Protein AF-A0A972CTL8-F1 (afdb_monomer_lite)

Foldseek 3Di:
DPDLVPADLVRLLVVLVVLLVVLVVCVVVVVVVVNVVSVVVSVVSVVSCVVVVNPPVCVPSVVSNPPPD

Structure (mmCIF, N/CA/C/O backbone):
data_AF-A0A972CTL8-F1
#
_entry.id   AF-A0A972CTL8-F1
#
loop_
_atom_site.group_PDB
_atom_site.id
_atom_site.type_symbol
_atom_site.label_atom_id
_atom_site.label_alt_id
_atom_site.label_comp_id
_atom_site.label_asym_id
_atom_site.label_entity_id
_atom_site.label_seq_id
_atom_site.pdbx_PDB_ins_code
_atom_site.Cartn_x
_atom_site.Cartn_y
_atom_site.Cartn_z
_atom_site.occupancy
_atom_site.B_iso_or_equiv
_atom_site.auth_seq_id
_atom_site.auth_comp_id
_atom_site.auth_asym_id
_atom_site.auth_atom_id
_atom_site.pdbx_PDB_model_num
ATOM 1 N N . MET A 1 1 ? -2.671 17.436 3.403 1.00 45.78 1 MET A N 1
ATOM 2 C CA . MET A 1 1 ? -2.510 16.031 3.825 1.00 45.78 1 MET A CA 1
ATOM 3 C C . MET A 1 1 ? -3.693 15.634 4.705 1.00 45.78 1 MET A C 1
ATOM 5 O O . MET A 1 1 ? -3.538 15.591 5.910 1.00 45.78 1 MET A O 1
ATOM 9 N N . ASP A 1 2 ? -4.884 15.416 4.132 1.00 50.12 2 ASP A N 1
ATOM 10 C CA . ASP A 1 2 ? -6.104 15.278 4.957 1.00 50.12 2 ASP A CA 1
ATOM 11 C C . ASP A 1 2 ? -7.190 14.400 4.301 1.00 50.12 2 ASP A C 1
ATOM 13 O O . ASP A 1 2 ? -8.357 14.768 4.169 1.00 50.12 2 ASP A O 1
ATOM 17 N N . ARG A 1 3 ? -6.781 13.243 3.762 1.00 60.91 3 ARG A N 1
ATOM 18 C CA . ARG A 1 3 ? -7.704 12.308 3.083 1.00 60.91 3 ARG A CA 1
ATOM 19 C C . ARG A 1 3 ? -7.768 10.914 3.702 1.00 60.91 3 ARG A C 1
ATOM 21 O O . ARG A 1 3 ? -8.734 10.211 3.438 1.00 60.91 3 ARG A O 1
ATOM 28 N N . LEU A 1 4 ? -6.810 10.535 4.550 1.00 63.53 4 LEU A N 1
ATOM 29 C CA . LEU A 1 4 ? -6.797 9.209 5.177 1.00 63.53 4 LEU A CA 1
ATOM 30 C C . LEU A 1 4 ? -7.896 9.071 6.239 1.00 63.53 4 LEU A C 1
ATOM 32 O O . LEU A 1 4 ? -8.589 8.060 6.269 1.00 63.53 4 LEU A O 1
ATOM 36 N N . GLY A 1 5 ? -8.149 10.133 7.015 1.00 64.44 5 GLY A N 1
ATOM 37 C CA . GLY A 1 5 ? -9.205 10.199 8.037 1.00 64.44 5 GLY A CA 1
ATOM 38 C C . GLY A 1 5 ? -10.640 9.995 7.525 1.00 64.44 5 GLY A C 1
ATOM 39 O O . GLY A 1 5 ? -11.542 9.800 8.327 1.00 64.44 5 GLY A O 1
ATOM 40 N N . LYS A 1 6 ? -10.862 10.048 6.203 1.00 80.44 6 LYS A N 1
ATOM 41 C CA . LYS A 1 6 ? -12.189 9.904 5.577 1.00 80.44 6 LYS A CA 1
ATOM 42 C C . LYS A 1 6 ? -12.462 8.516 4.998 1.00 80.44 6 LYS A C 1
ATOM 44 O O . LYS A 1 6 ? -13.584 8.271 4.570 1.00 80.44 6 LYS A O 1
ATOM 49 N N . LEU A 1 7 ? -11.452 7.651 4.924 1.00 83.81 7 LEU A N 1
ATOM 50 C CA . LEU A 1 7 ? -11.632 6.281 4.445 1.00 83.81 7 LEU A CA 1
ATOM 51 C C . LEU A 1 7 ? -12.359 5.467 5.515 1.00 83.81 7 LEU A C 1
ATOM 53 O O . LEU A 1 7 ? -12.063 5.637 6.697 1.00 83.81 7 LEU A O 1
ATOM 57 N N . THR A 1 8 ? -13.271 4.582 5.121 1.00 88.56 8 THR A N 1
ATOM 58 C CA . THR A 1 8 ? -13.724 3.503 6.012 1.00 88.56 8 THR A CA 1
ATOM 59 C C . THR A 1 8 ? -12.593 2.500 6.235 1.00 88.56 8 THR A C 1
ATOM 61 O O . THR A 1 8 ? -11.593 2.519 5.516 1.00 88.56 8 THR A O 1
ATOM 64 N N . ASP A 1 9 ? -12.736 1.622 7.222 1.00 88.00 9 ASP A N 1
ATOM 65 C CA . ASP A 1 9 ? -11.715 0.611 7.512 1.00 88.00 9 ASP A CA 1
ATOM 66 C C . ASP A 1 9 ? -11.495 -0.329 6.318 1.00 88.00 9 ASP A C 1
ATOM 68 O O . ASP A 1 9 ? -10.352 -0.545 5.919 1.00 88.00 9 ASP A O 1
ATOM 72 N N . ASP A 1 10 ? -12.570 -0.760 5.652 1.00 85.69 10 ASP A N 1
ATOM 73 C CA . ASP A 1 10 ? -12.480 -1.558 4.422 1.00 85.69 10 ASP A CA 1
ATOM 74 C C . ASP A 1 10 ? -11.764 -0.796 3.302 1.00 85.69 10 ASP A C 1
ATOM 76 O O . ASP A 1 10 ? -10.867 -1.329 2.662 1.00 85.69 10 ASP A O 1
ATOM 80 N N . GLN A 1 11 ? -12.098 0.483 3.091 1.00 88.56 11 GLN A N 1
ATOM 81 C CA . GLN A 1 11 ? -11.434 1.309 2.077 1.00 88.56 11 GLN A CA 1
ATOM 82 C C . GLN A 1 11 ? -9.955 1.544 2.389 1.00 88.56 11 GLN A C 1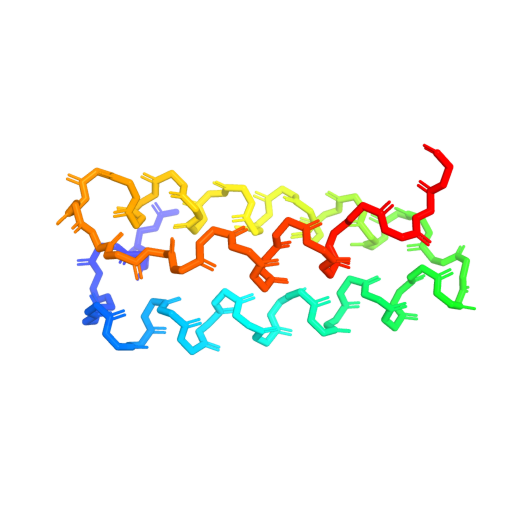
ATOM 84 O O . GLN A 1 11 ? -9.150 1.719 1.473 1.00 88.56 11 GLN A O 1
ATOM 89 N N . LEU A 1 12 ? -9.600 1.597 3.672 1.00 88.25 12 LEU A N 1
ATOM 90 C CA . LEU A 1 12 ? -8.226 1.730 4.124 1.00 88.25 12 LEU A CA 1
ATOM 91 C C . LEU A 1 12 ? -7.435 0.453 3.823 1.00 88.25 12 LEU A C 1
ATOM 93 O O . LEU A 1 12 ? -6.340 0.560 3.276 1.00 88.25 12 LEU A O 1
ATOM 97 N N . LEU A 1 13 ? -8.003 -0.722 4.103 1.00 87.25 13 LEU A N 1
ATOM 98 C CA . LEU A 1 13 ? -7.417 -2.023 3.759 1.00 87.25 13 LEU A CA 1
ATOM 99 C C . LEU A 1 13 ? -7.235 -2.175 2.245 1.00 87.25 13 LEU A C 1
ATOM 101 O O . LEU A 1 13 ? -6.115 -2.371 1.780 1.00 87.25 13 LEU A O 1
ATOM 105 N N . ASP A 1 14 ? -8.293 -1.922 1.475 1.00 88.38 14 ASP A N 1
ATOM 106 C CA . ASP A 1 14 ? -8.278 -1.951 0.008 1.00 88.38 14 ASP A CA 1
ATOM 107 C C . ASP A 1 14 ? -7.184 -1.050 -0.582 1.00 88.38 14 ASP A C 1
ATOM 109 O O . ASP A 1 14 ? -6.575 -1.336 -1.618 1.00 88.38 14 ASP A O 1
ATOM 113 N N . ARG A 1 15 ? -6.963 0.108 0.054 1.00 88.62 15 ARG A N 1
ATOM 114 C CA . ARG A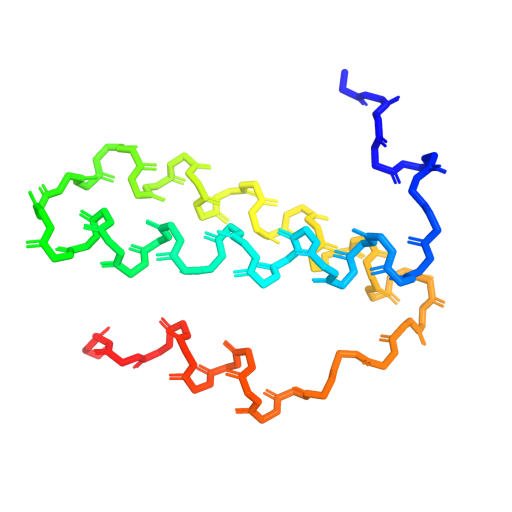 1 15 ? -5.951 1.070 -0.378 1.00 88.62 15 ARG A CA 1
ATOM 115 C C . ARG A 1 15 ? -4.543 0.606 -0.026 1.00 88.62 15 ARG A C 1
ATOM 117 O O . ARG A 1 15 ? -3.643 0.836 -0.831 1.00 88.62 15 ARG A O 1
ATOM 124 N N . ILE A 1 16 ? -4.362 -0.011 1.142 1.00 88.62 16 ILE A N 1
ATOM 125 C CA . ILE A 1 16 ? -3.090 -0.605 1.564 1.00 88.62 16 ILE A CA 1
ATOM 126 C C . ILE A 1 16 ? -2.676 -1.692 0.571 1.00 88.62 16 ILE A C 1
ATOM 128 O O . ILE A 1 16 ? -1.552 -1.638 0.076 1.00 88.62 16 ILE A O 1
ATOM 132 N N . ASP A 1 17 ? -3.585 -2.601 0.212 1.00 87.19 17 ASP A N 1
ATOM 133 C CA . ASP A 1 17 ? -3.289 -3.684 -0.731 1.00 87.19 17 ASP A CA 1
ATOM 134 C C . ASP A 1 17 ? -2.869 -3.152 -2.105 1.00 87.19 17 ASP A C 1
ATOM 136 O O . ASP A 1 17 ? -1.812 -3.517 -2.619 1.00 87.19 17 ASP A O 1
ATOM 140 N N . LYS A 1 18 ? -3.624 -2.195 -2.661 1.00 89.38 18 LYS A N 1
ATOM 141 C CA . LYS A 1 18 ? -3.306 -1.580 -3.964 1.00 89.38 18 LYS A CA 1
ATOM 142 C C . LYS A 1 18 ? -1.941 -0.893 -3.987 1.00 89.38 18 LYS A C 1
ATOM 144 O O . LYS A 1 18 ? -1.244 -0.943 -4.999 1.00 89.38 18 LYS A O 1
ATOM 149 N N . GLU A 1 19 ? -1.568 -0.201 -2.911 1.00 89.12 19 GLU A N 1
ATOM 150 C CA . GLU A 1 19 ? -0.264 0.467 -2.859 1.00 89.12 19 GLU A CA 1
ATOM 151 C C . GLU A 1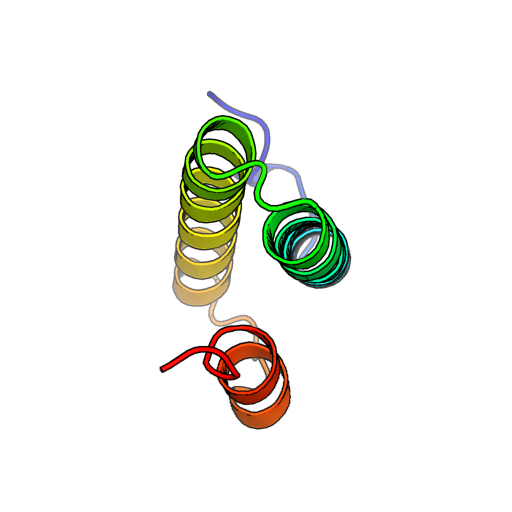 19 ? 0.889 -0.521 -2.625 1.00 89.12 19 GLU A C 1
ATOM 153 O O . GLU A 1 19 ? 1.996 -0.264 -3.093 1.00 89.12 19 GLU A O 1
ATOM 158 N N . ILE A 1 20 ? 0.647 -1.673 -1.993 1.00 88.12 20 ILE A N 1
ATOM 159 C CA . ILE A 1 20 ? 1.640 -2.754 -1.897 1.00 88.12 20 ILE A CA 1
ATOM 160 C C . ILE A 1 20 ? 1.842 -3.449 -3.242 1.00 88.12 20 ILE A C 1
ATOM 162 O O . ILE A 1 20 ? 2.984 -3.650 -3.647 1.00 88.12 20 ILE A O 1
ATOM 166 N N . ASP A 1 21 ? 0.772 -3.746 -3.979 1.00 88.44 21 ASP A N 1
ATOM 167 C CA . ASP A 1 21 ? 0.901 -4.313 -5.327 1.00 88.44 21 ASP A CA 1
ATOM 168 C C . ASP A 1 21 ? 1.707 -3.374 -6.239 1.00 88.44 21 ASP A C 1
ATOM 170 O O . ASP A 1 21 ? 2.584 -3.797 -6.992 1.00 88.44 21 ASP A O 1
ATOM 174 N N . LYS A 1 22 ? 1.484 -2.063 -6.106 1.00 89.75 22 LYS A N 1
ATOM 175 C CA . LYS A 1 22 ? 2.270 -1.041 -6.799 1.00 89.75 22 LYS A CA 1
ATOM 176 C C . LYS A 1 22 ? 3.733 -1.014 -6.351 1.00 89.75 22 LYS A C 1
ATOM 178 O O . LYS A 1 22 ? 4.597 -0.801 -7.197 1.00 89.75 22 LYS A O 1
ATOM 183 N N . LEU A 1 23 ? 4.034 -1.219 -5.066 1.00 89.75 23 LEU A N 1
ATOM 184 C CA . LEU A 1 23 ? 5.420 -1.339 -4.599 1.00 89.75 23 LEU A CA 1
ATOM 185 C C . LEU A 1 23 ? 6.142 -2.494 -5.287 1.00 89.75 23 LEU A C 1
ATOM 187 O O . LEU A 1 23 ? 7.262 -2.296 -5.749 1.00 89.75 23 LEU A O 1
ATOM 191 N N . ASN A 1 24 ? 5.489 -3.649 -5.407 1.00 86.81 24 ASN A N 1
ATOM 192 C CA . ASN A 1 24 ? 6.067 -4.814 -6.074 1.00 86.81 24 ASN A CA 1
ATOM 193 C C . ASN A 1 24 ? 6.357 -4.524 -7.552 1.00 86.81 24 ASN A C 1
ATOM 195 O O . ASN A 1 24 ? 7.468 -4.760 -8.011 1.00 86.81 24 ASN A O 1
ATOM 199 N N . ILE A 1 25 ? 5.417 -3.895 -8.266 1.00 91.56 25 ILE A N 1
ATOM 200 C CA . ILE A 1 25 ? 5.624 -3.486 -9.666 1.00 91.56 25 ILE A CA 1
ATOM 201 C C . ILE A 1 25 ? 6.795 -2.499 -9.796 1.00 91.56 25 ILE A C 1
ATOM 203 O O . ILE A 1 25 ? 7.611 -2.613 -10.706 1.00 91.56 25 ILE A O 1
ATOM 207 N N . LEU A 1 26 ? 6.888 -1.508 -8.904 1.00 89.75 26 LEU A N 1
ATOM 208 C CA . LEU A 1 26 ? 7.952 -0.499 -8.950 1.00 89.75 26 LEU A CA 1
ATOM 209 C C . LEU A 1 26 ? 9.329 -1.092 -8.647 1.00 89.75 26 LEU A C 1
ATOM 211 O O . LEU A 1 26 ? 10.319 -0.654 -9.230 1.00 89.75 26 LEU A O 1
ATOM 215 N N . LEU A 1 27 ? 9.377 -2.076 -7.754 1.00 87.00 27 LEU A N 1
ATOM 216 C CA . LEU A 1 27 ? 10.577 -2.832 -7.431 1.00 87.00 27 LEU A CA 1
ATOM 217 C C . LEU A 1 27 ? 11.026 -3.699 -8.616 1.00 87.00 27 LEU A C 1
ATOM 219 O O . LEU A 1 27 ? 12.193 -3.651 -8.986 1.00 87.00 27 LEU A O 1
ATOM 223 N N . GLU A 1 28 ? 10.102 -4.417 -9.263 1.00 92.06 28 GLU A N 1
ATOM 224 C CA . GLU A 1 28 ? 10.378 -5.192 -10.486 1.00 92.06 28 GLU A CA 1
ATOM 225 C C . GLU A 1 28 ? 10.895 -4.315 -11.637 1.00 92.06 28 GLU A C 1
ATOM 227 O O . GLU A 1 28 ? 11.682 -4.763 -12.469 1.00 92.06 28 GLU A O 1
ATOM 232 N N . GLN A 1 29 ? 10.464 -3.054 -11.685 1.00 93.56 29 GLN A N 1
ATOM 233 C CA . GLN A 1 29 ? 10.895 -2.067 -12.678 1.00 93.56 29 GLN A CA 1
ATOM 234 C C . GLN A 1 29 ? 12.201 -1.344 -12.308 1.00 93.56 29 GLN A C 1
ATOM 236 O O . GLN A 1 29 ? 12.605 -0.443 -13.044 1.00 93.56 29 GLN A O 1
ATOM 241 N N . ASP A 1 30 ? 12.823 -1.682 -11.173 1.00 91.88 30 ASP A N 1
ATOM 242 C CA . ASP A 1 30 ? 13.987 -0.990 -10.594 1.00 91.88 30 ASP A CA 1
ATOM 243 C C . ASP A 1 30 ? 13.773 0.536 -10.456 1.00 91.88 30 ASP A C 1
ATOM 245 O O . ASP A 1 30 ? 14.687 1.362 -10.506 1.00 91.88 30 ASP A O 1
ATOM 249 N N . ASN A 1 31 ? 12.511 0.948 -10.289 1.00 92.69 31 ASN A N 1
ATOM 250 C CA . ASN A 1 31 ? 12.106 2.345 -10.181 1.00 92.69 31 ASN A CA 1
ATOM 251 C C . ASN A 1 31 ? 12.144 2.791 -8.714 1.00 92.69 31 ASN A C 1
ATOM 253 O O . ASN A 1 31 ? 11.121 3.095 -8.088 1.00 92.69 31 ASN A O 1
ATOM 257 N N . ILE A 1 32 ? 13.357 2.810 -8.162 1.00 90.94 32 ILE A N 1
ATOM 258 C CA . ILE A 1 32 ? 13.625 3.009 -6.731 1.00 90.94 32 ILE A CA 1
ATOM 259 C C . ILE A 1 32 ? 13.082 4.347 -6.207 1.00 90.94 32 ILE A C 1
ATOM 261 O O . ILE A 1 32 ? 12.571 4.425 -5.085 1.00 90.94 32 ILE A O 1
ATOM 265 N N . ASP A 1 33 ? 13.117 5.404 -7.018 1.00 91.81 33 ASP A N 1
ATOM 266 C CA . ASP A 1 33 ? 12.601 6.718 -6.624 1.00 91.81 33 ASP A CA 1
ATOM 267 C C . ASP A 1 33 ? 11.090 6.696 -6.376 1.00 91.81 33 ASP A C 1
ATOM 269 O O . ASP A 1 33 ? 10.604 7.217 -5.365 1.00 91.81 33 ASP A O 1
ATOM 273 N N . GLN A 1 34 ? 10.325 6.082 -7.283 1.00 91.44 34 GLN A N 1
ATOM 274 C CA . GLN A 1 34 ? 8.882 5.948 -7.102 1.00 91.44 34 GLN A CA 1
ATOM 275 C C . GLN A 1 34 ? 8.544 4.920 -6.026 1.00 91.44 34 GLN A C 1
ATOM 277 O O . GLN A 1 34 ? 7.605 5.149 -5.260 1.00 91.44 34 GLN A O 1
ATOM 282 N N . TYR A 1 35 ? 9.326 3.842 -5.922 1.00 89.94 35 TYR A N 1
ATOM 283 C CA . TYR A 1 35 ? 9.195 2.848 -4.860 1.00 89.94 35 TYR A CA 1
ATOM 284 C C . TYR A 1 35 ? 9.282 3.514 -3.482 1.00 89.94 35 TYR A C 1
ATOM 286 O O . TYR A 1 35 ? 8.388 3.360 -2.653 1.00 89.94 35 TYR A O 1
ATOM 294 N N . ASN A 1 36 ? 10.298 4.349 -3.253 1.00 87.69 36 ASN A N 1
ATOM 295 C CA . ASN A 1 36 ? 10.484 5.039 -1.976 1.00 87.69 36 ASN A CA 1
ATOM 296 C C . ASN A 1 36 ? 9.323 5.988 -1.637 1.00 87.69 36 ASN A C 1
ATOM 298 O O . ASN A 1 36 ? 8.912 6.074 -0.476 1.00 87.69 36 ASN A O 1
ATOM 302 N N . ARG A 1 37 ? 8.749 6.667 -2.639 1.00 90.19 37 ARG A N 1
ATOM 303 C CA . ARG A 1 37 ? 7.554 7.509 -2.448 1.00 90.19 37 ARG A CA 1
ATOM 304 C C . ARG A 1 37 ? 6.323 6.676 -2.095 1.00 90.19 37 ARG A C 1
ATOM 306 O O . ARG A 1 37 ? 5.652 6.984 -1.113 1.00 90.19 37 ARG A O 1
ATOM 313 N N . ALA A 1 38 ? 6.060 5.605 -2.840 1.00 87.88 38 ALA A N 1
ATOM 314 C CA . ALA A 1 38 ? 4.948 4.699 -2.562 1.00 87.88 38 ALA A CA 1
ATOM 315 C C . ALA A 1 38 ? 5.099 4.028 -1.183 1.00 87.88 38 ALA A C 1
ATOM 317 O O . ALA A 1 38 ? 4.129 3.892 -0.442 1.00 87.88 38 ALA A O 1
ATOM 318 N N . LYS A 1 39 ? 6.330 3.710 -0.766 1.00 87.62 39 LYS A N 1
ATOM 319 C CA . LYS A 1 39 ? 6.627 3.096 0.537 1.00 87.62 39 LYS A CA 1
ATOM 320 C C . LYS A 1 39 ? 6.278 4.038 1.681 1.00 87.62 39 LYS A C 1
ATOM 322 O O . LYS A 1 39 ? 5.743 3.610 2.704 1.00 87.62 39 LYS A O 1
ATOM 327 N N . PHE A 1 40 ? 6.547 5.332 1.507 1.00 88.50 40 PHE A N 1
ATOM 328 C CA . PHE A 1 40 ? 6.118 6.348 2.461 1.00 88.50 40 PHE A CA 1
ATOM 329 C C . PHE A 1 40 ? 4.586 6.414 2.571 1.00 88.50 40 PHE A C 1
ATOM 331 O O . PHE A 1 40 ? 4.064 6.477 3.685 1.00 88.50 40 PHE A O 1
ATOM 338 N N . GLU A 1 41 ? 3.862 6.340 1.451 1.00 88.50 41 GLU A N 1
ATOM 339 C CA . GLU A 1 41 ? 2.392 6.330 1.442 1.00 88.50 41 GLU A CA 1
ATOM 340 C C . GLU A 1 41 ? 1.813 5.092 2.144 1.00 88.50 41 GLU A C 1
ATOM 342 O O . GLU A 1 41 ? 0.952 5.236 3.017 1.00 88.50 41 GLU A O 1
ATOM 347 N N . VAL A 1 42 ? 2.336 3.897 1.851 1.00 88.06 42 VAL A N 1
ATOM 348 C CA . VAL A 1 42 ? 1.954 2.645 2.531 1.00 88.06 42 VAL A CA 1
ATOM 349 C C . VAL A 1 42 ? 2.182 2.746 4.038 1.00 88.06 42 VAL A C 1
ATOM 351 O O . VAL A 1 42 ? 1.299 2.402 4.823 1.00 88.06 42 VAL A O 1
ATOM 354 N N . ASN A 1 43 ? 3.321 3.294 4.469 1.00 87.44 43 ASN A N 1
ATOM 355 C CA . ASN A 1 43 ? 3.598 3.491 5.891 1.00 87.44 43 ASN A CA 1
ATOM 356 C C . ASN A 1 43 ? 2.564 4.399 6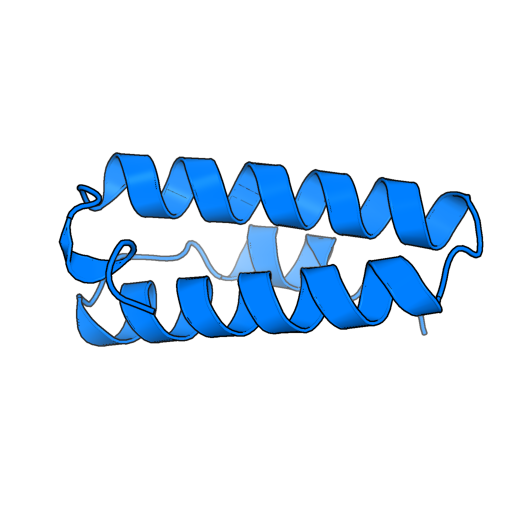.573 1.00 87.44 43 ASN A C 1
ATOM 358 O O . ASN A 1 43 ? 2.138 4.100 7.689 1.00 87.44 43 ASN A O 1
ATOM 362 N N . GLN A 1 44 ? 2.129 5.481 5.920 1.00 89.12 44 GLN A N 1
ATOM 363 C CA . GLN A 1 44 ? 1.083 6.351 6.469 1.00 89.12 44 GLN A CA 1
ATOM 364 C C . GLN A 1 44 ? -0.260 5.619 6.598 1.00 89.12 44 GLN A C 1
ATOM 366 O O . GLN A 1 44 ? -0.934 5.757 7.62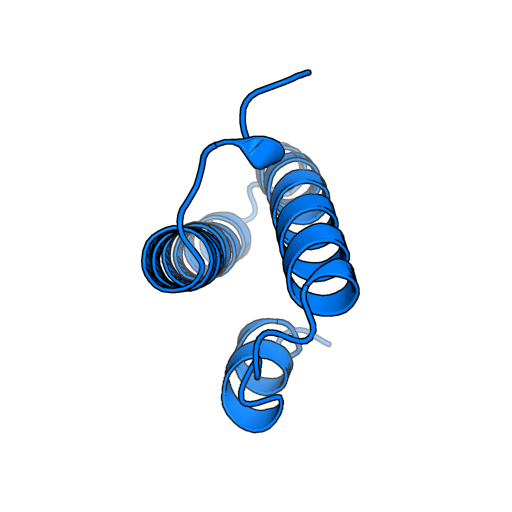0 1.00 89.12 44 GLN A O 1
ATOM 371 N N . LEU A 1 45 ? -0.625 4.803 5.605 1.00 88.38 45 LEU A N 1
ATOM 372 C CA . LEU A 1 45 ? -1.848 3.997 5.637 1.00 88.38 45 LEU A CA 1
ATOM 373 C C . LEU A 1 45 ? -1.816 2.952 6.765 1.00 88.38 45 LEU A C 1
ATOM 375 O O . LEU A 1 45 ? -2.780 2.828 7.516 1.00 88.38 45 LEU A O 1
ATOM 379 N N . ILE A 1 46 ? -0.686 2.262 6.946 1.00 86.31 46 ILE A N 1
ATOM 380 C CA . ILE A 1 46 ? -0.494 1.285 8.029 1.00 86.31 46 ILE A CA 1
ATOM 381 C C . ILE A 1 46 ? -0.587 1.958 9.403 1.00 86.31 46 ILE A C 1
ATOM 383 O O . ILE A 1 46 ? -1.182 1.401 10.326 1.00 86.31 46 ILE A O 1
ATOM 387 N N . VAL A 1 47 ? 0.003 3.146 9.568 1.00 88.62 47 VAL A N 1
ATOM 388 C CA . VAL A 1 47 ? -0.096 3.909 10.823 1.00 88.62 47 VAL A CA 1
ATOM 389 C C . VAL A 1 47 ? -1.549 4.263 11.124 1.00 88.62 47 VAL A C 1
ATOM 391 O O . VAL A 1 47 ? -1.985 4.107 12.263 1.00 88.62 47 VAL A O 1
ATOM 394 N N . GLU A 1 48 ? -2.307 4.700 10.122 1.00 86.75 48 GLU A N 1
ATOM 395 C CA . GLU A 1 48 ? -3.724 5.018 10.283 1.00 86.75 48 GLU A CA 1
ATOM 396 C C . GLU A 1 48 ? -4.558 3.775 10.633 1.00 86.75 48 GLU A C 1
ATOM 398 O O . GLU A 1 48 ? -5.365 3.819 11.560 1.00 86.75 48 GLU A O 1
ATOM 403 N N . ALA A 1 49 ? -4.301 2.638 9.984 1.00 86.19 49 ALA A N 1
ATOM 404 C CA . ALA A 1 49 ? -4.983 1.379 10.284 1.00 86.19 49 ALA A CA 1
ATOM 405 C C . ALA A 1 49 ? -4.693 0.902 11.716 1.00 86.19 49 ALA A C 1
ATOM 407 O O . ALA A 1 49 ? -5.608 0.523 12.448 1.00 86.19 49 ALA A O 1
ATOM 408 N N . LYS A 1 50 ? -3.435 1.020 12.166 1.00 84.88 50 LYS A N 1
ATOM 409 C CA . LYS A 1 50 ? -3.046 0.736 13.556 1.00 84.88 50 LYS A CA 1
ATOM 410 C C . LYS A 1 50 ? -3.756 1.650 14.553 1.00 84.88 50 LYS A C 1
ATOM 412 O O . LYS A 1 50 ? -4.223 1.163 15.576 1.00 84.88 50 LYS A O 1
ATOM 417 N N . LYS A 1 51 ? -3.865 2.955 14.269 1.00 87.81 51 LYS A N 1
ATOM 418 C CA . LYS A 1 51 ? -4.582 3.909 15.139 1.00 87.81 51 LYS A CA 1
ATOM 419 C C . LYS A 1 51 ? -6.053 3.541 15.325 1.00 87.81 51 LYS A C 1
ATOM 421 O O . LYS A 1 51 ? -6.608 3.789 16.389 1.00 87.81 51 LYS A O 1
ATOM 426 N N . ARG A 1 52 ? -6.666 2.954 14.299 1.00 85.19 52 ARG A N 1
ATOM 427 C CA . ARG A 1 52 ? -8.073 2.537 14.295 1.00 85.19 52 ARG A CA 1
ATOM 428 C C . ARG A 1 52 ? -8.304 1.129 14.838 1.00 85.19 52 ARG A C 1
ATOM 430 O O . ARG A 1 52 ? -9.447 0.702 14.916 1.00 85.19 52 ARG A O 1
ATOM 437 N N . ASN A 1 53 ? -7.243 0.416 15.228 1.00 84.62 53 ASN A N 1
ATOM 438 C CA . ASN A 1 53 ? -7.288 -1.008 15.573 1.00 84.62 53 ASN A CA 1
ATOM 439 C C . ASN A 1 53 ? -7.878 -1.885 14.455 1.00 84.62 53 ASN A C 1
ATOM 441 O O . ASN A 1 53 ? -8.467 -2.929 14.731 1.00 84.62 53 ASN A O 1
ATOM 445 N N . VAL A 1 54 ? -7.701 -1.481 13.193 1.00 83.44 54 VAL A N 1
ATOM 446 C CA . VAL A 1 54 ? -8.073 -2.319 12.053 1.00 83.44 54 VAL A CA 1
ATOM 447 C C . VAL A 1 54 ? -7.152 -3.528 12.051 1.00 83.44 54 VAL A C 1
ATOM 449 O O . VAL A 1 54 ? -5.924 -3.388 12.125 1.00 83.44 54 VAL A O 1
ATOM 452 N N . ASN A 1 55 ? -7.745 -4.718 11.985 1.00 77.62 55 ASN A N 1
ATOM 453 C CA . ASN A 1 55 ? -6.987 -5.951 11.900 1.00 77.62 55 ASN A CA 1
ATOM 454 C C . ASN A 1 55 ? -6.351 -6.052 10.512 1.00 77.62 55 ASN A C 1
ATOM 456 O O . ASN A 1 55 ? -6.930 -6.573 9.566 1.00 77.62 55 ASN A O 1
ATOM 460 N N . LEU A 1 56 ? -5.149 -5.504 10.401 1.00 70.75 56 LEU A N 1
ATOM 461 C CA . LEU A 1 56 ? -4.221 -5.822 9.335 1.00 70.75 56 LEU A CA 1
ATOM 462 C C . LEU A 1 56 ? -3.813 -7.271 9.587 1.00 70.75 56 LEU A C 1
ATOM 464 O O . LEU A 1 56 ? -3.003 -7.491 10.490 1.00 70.75 56 LEU A O 1
ATOM 468 N N . GLU A 1 57 ? -4.382 -8.249 8.878 1.00 68.44 57 GLU A N 1
ATOM 469 C CA . GLU A 1 57 ? -3.889 -9.627 8.951 1.00 68.44 57 GLU A CA 1
ATOM 470 C C . GLU A 1 57 ? -2.402 -9.616 8.571 1.00 68.44 57 GLU A C 1
ATOM 472 O O . GLU A 1 57 ? -1.991 -9.547 7.413 1.00 68.44 57 GLU A O 1
ATOM 477 N N . LYS A 1 58 ? -1.573 -9.551 9.618 1.00 53.25 58 LYS A N 1
ATOM 478 C CA . LYS A 1 58 ? -0.157 -9.180 9.564 1.00 53.25 58 LYS A CA 1
ATOM 479 C C . LYS A 1 58 ? 0.648 -10.123 8.682 1.00 53.25 58 LYS A C 1
ATOM 481 O O . LYS A 1 58 ? 1.725 -9.736 8.247 1.00 53.25 58 LYS A O 1
ATOM 486 N N . SER A 1 59 ? 0.162 -11.338 8.443 1.00 48.88 59 SER A N 1
ATOM 487 C CA . SER A 1 59 ? 0.863 -12.352 7.664 1.00 48.88 59 SER A CA 1
ATOM 488 C C . SER A 1 59 ? 0.928 -12.025 6.177 1.00 48.88 59 SER A C 1
ATOM 490 O O . SER A 1 59 ? 1.954 -12.296 5.569 1.00 48.88 59 SER A O 1
ATOM 492 N N . GLU A 1 60 ? -0.092 -11.409 5.578 1.00 54.75 60 GLU A N 1
ATOM 493 C CA . GLU A 1 60 ? -0.077 -11.162 4.128 1.00 54.75 60 GLU A CA 1
ATOM 494 C C . GLU A 1 60 ? 0.693 -9.889 3.766 1.00 54.75 60 GLU A C 1
ATOM 496 O O . GLU A 1 60 ? 1.500 -9.884 2.839 1.00 54.75 60 GLU A O 1
ATOM 501 N N . LEU A 1 61 ? 0.532 -8.829 4.558 1.00 55.69 61 LEU A N 1
ATOM 502 C CA . LEU A 1 61 ? 1.187 -7.537 4.322 1.00 55.69 61 LEU A CA 1
ATOM 503 C C . LEU A 1 61 ? 2.701 -7.591 4.562 1.00 55.69 61 LEU A C 1
ATOM 505 O O . LEU A 1 61 ? 3.473 -7.006 3.806 1.00 55.69 61 LEU A O 1
ATOM 509 N N . ILE A 1 62 ? 3.136 -8.304 5.607 1.00 51.66 62 ILE A N 1
ATOM 510 C CA . ILE A 1 62 ? 4.560 -8.479 5.927 1.00 51.66 62 ILE A CA 1
ATOM 511 C C . ILE A 1 62 ? 5.222 -9.376 4.876 1.00 51.66 62 ILE A C 1
ATOM 513 O O . ILE A 1 62 ? 6.292 -9.022 4.391 1.00 51.66 62 ILE A O 1
ATOM 517 N N . ASN A 1 63 ? 4.568 -10.463 4.450 1.00 50.84 63 ASN A N 1
ATOM 518 C CA . ASN A 1 63 ? 5.111 -11.343 3.411 1.00 50.84 63 ASN A CA 1
ATOM 519 C C . ASN A 1 63 ? 5.198 -10.663 2.035 1.00 50.84 63 ASN A C 1
ATOM 521 O O . ASN A 1 63 ? 6.125 -10.952 1.286 1.00 50.84 63 ASN A O 1
ATOM 525 N N . LYS A 1 64 ? 4.283 -9.740 1.705 1.00 52.78 64 LYS A N 1
ATOM 526 C CA . LYS A 1 64 ? 4.335 -8.983 0.442 1.00 52.78 64 LYS A CA 1
ATOM 527 C C . LYS A 1 64 ? 5.396 -7.877 0.429 1.00 52.78 64 LYS A C 1
ATOM 529 O O . LYS A 1 64 ? 5.923 -7.584 -0.632 1.00 52.78 64 LYS A O 1
ATOM 534 N N . ILE A 1 65 ? 5.714 -7.262 1.573 1.00 54.53 65 ILE A N 1
ATOM 535 C CA . ILE A 1 65 ? 6.690 -6.154 1.650 1.00 54.53 65 ILE A CA 1
ATOM 536 C C . ILE A 1 65 ? 8.139 -6.654 1.827 1.00 54.53 65 ILE A C 1
ATOM 538 O O . ILE A 1 65 ? 9.067 -5.953 1.432 1.00 54.53 65 ILE A O 1
ATOM 542 N N . LEU A 1 66 ? 8.354 -7.838 2.419 1.00 47.69 66 LEU A N 1
ATOM 543 C CA . LEU A 1 66 ? 9.688 -8.355 2.783 1.00 47.69 66 LEU A CA 1
ATOM 544 C C . LEU A 1 66 ? 10.304 -9.361 1.796 1.00 47.69 66 LEU A C 1
ATOM 546 O O . LEU A 1 66 ? 11.328 -9.953 2.116 1.00 47.69 66 LEU A O 1
ATOM 550 N N . LEU A 1 67 ? 9.749 -9.555 0.596 1.00 42.91 67 LEU A N 1
ATOM 551 C CA . LEU A 1 67 ? 10.344 -10.452 -0.412 1.00 42.91 67 LEU A CA 1
ATOM 552 C C . LEU A 1 67 ? 11.462 -9.814 -1.259 1.00 42.91 67 LEU A C 1
ATOM 554 O O . LEU A 1 67 ? 11.691 -10.217 -2.396 1.00 42.91 67 LEU A O 1
ATOM 558 N N . THR A 1 68 ? 12.215 -8.879 -0.683 1.00 41.97 68 THR A N 1
ATOM 559 C CA . THR A 1 68 ? 13.506 -8.450 -1.242 1.00 41.97 68 THR A CA 1
ATOM 560 C C . THR A 1 68 ? 14.468 -8.107 -0.111 1.00 41.97 68 THR A C 1
ATOM 562 O O . THR A 1 68 ? 14.279 -7.087 0.553 1.00 41.97 68 THR A O 1
ATOM 565 N N . ASP A 1 69 ? 15.449 -9.006 0.031 1.00 36.31 69 ASP A N 1
ATOM 566 C CA . ASP A 1 69 ? 16.677 -9.030 0.849 1.00 36.31 69 ASP A CA 1
ATOM 567 C C . ASP A 1 69 ? 16.577 -8.996 2.387 1.00 36.31 69 ASP A C 1
ATOM 569 O O . ASP A 1 69 ? 16.284 -7.937 2.991 1.00 36.31 69 ASP A O 1
#

Secondary structure (DSSP, 8-state):
--SGGGS-HHHHHHHHH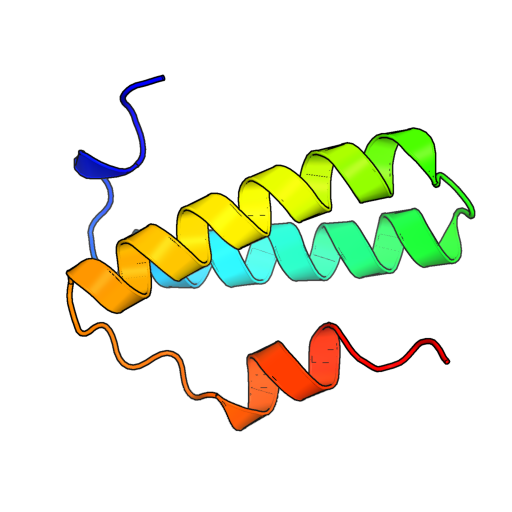HHHHHHHHHHHTT-HHHHHHHHHHHHHHHHHHHHTT----HHHHHHHHS---

pLDDT: mean 78.51, std 16.32, range [36.31, 93.56]

Radius of gyration: 12.12 Å; chains: 1; bounding box: 30×28×28 Å

Sequence (69 aa):
MDRLGKLTDDQLLDRIDKEIDKLNILLEQDNIDQYNRAKFEVNQLIVEAKKRNVNLEKSELINKILLTD

=== Feature glossary ===
Feature key, reading from the visual/contextual features back to the raw sequence:

Rendered structure images. Structure images are PyMOL renders from six orthogonal camera directions. Cartoon representation draws helices as coils and strands as arrows; sticks shows the backbone as bonds; surface shows the solvent-excluded envelope. Rainbow coloring maps sequence position to hue (blue→red, N→C); chain coloring assigns a distinct color per polypeptide.

Contact-map, Ramachandran, and PAE plots. Three diagnostic plots accompany the record. The Cα contact map visualizes the tertiary structure as a 2D adjacency matrix (8 Å cutoff, sequence-local contacts suppressed). The Ramachandran plot shows the distribution of backbone (φ, ψ) torsions, with points in the α and β basins reflecting secondary structure content. The PAE plot shows AlphaFold's inter-residue confidence as a color matrix.

InterPro / GO / CATH / organism. The annotation block draws on four external resources. InterPro: which protein families and domains the sequence belongs to. GO: standardized terms for what the protein does, what process it participates in, and where in the cell it acts. CATH: which structural fold it has in the CATH hierarchy. Organism: the species of origin.

Nearest PDB structures. Structural nearest neighbors (via Foldseek easy-search vs the PDB). Reported per hit: target PDB id, E-value, and alignment TM-score. A TM-score above ~0.5 is the conventional threshold for 'same fold'.

Predicted aligned error. Predicted aligned error is AlphaFold's pairwise confidence. Unlike pLDDT (per-residue), PAE is per-residue-pair and captures whether two parts of the structure are correctly placed relative to each other. Units are ångströms of expected positional error.

Solvent-accessible surface area. SASA measures how much of the protein is reachable by solvent. It is computed by rolling a water-sized probe over the atomic surface and summing the exposed area (Å²). Per-residue SASA distinguishes core (buried, low SASA) from surface (exposed, high SASA) residues; total SASA is a whole-molecule size measure.

B-factor. Crystallographic B-factors measure how much each atom's electron density is smeared out, in Å². They rise in mobile loops and surface residues and fall in the buried interior. In AlphaFold models this column is repurposed to hold pLDDT instead.

pLDDT. For AlphaFold models, the B-factor field carries pLDDT — the model's own estimate of local accuracy on a 0–100 scale. Regions with pLDDT<50 should be treated as essentially unmodeled; they often correspond to intrinsically disordered segments.

Backbone torsions (φ/ψ). φ (phi) and ψ (psi) are the two rotatable backbone dihedrals per residue: φ is the C(i-1)–N–Cα–C torsion, ψ is the N–Cα–C–N(i+1) torsion, both in degrees on (−180°, 180°]. α-helical residues cluster near (−60°, −45°); β-strand residues near (−120°, +130°). A Ramachandran plot is simply a scatter of (φ, ψ) for every residue.

Radius of gyration, Cα contacts, bounding box. Radius of gyration (Rg) is the root-mean-square distance of Cα atoms from their centroid — a single number for overall size and compactness. A globular domain of N residues has Rg ≈ 2.2·N^0.38 Å; an extended or disordered chain has a much larger Rg. The Cα contact count is the number of residue pairs whose Cα atoms are within 8 Å and are more than four positions apart in sequence — a standard proxy for tertiary packing density. The bounding box is the smallest axis-aligned box enclosing all Cα atoms.

Secondary structure (3-state, P-SEA). Three-state secondary structure (P-SEA) collapses the eight DSSP classes into helix (a), strand (b), and coil (c). P-SEA assigns these from Cα geometry alone — distances and angles — without requiring backbone oxygens, so it works on any Cα trace.

Secondary structure (8-state, DSSP). Secondary structure is the local, repeating backbone conformation. DSSP classifies it into eight states by reading the hydrogen-bond network: three helix types (H, G, I), two β types (E, B), two non-regular types (T, S), and unstructured coil (-).

Foldseek 3Di. The Foldseek 3Di string encodes local tertiary geometry as a 20-letter alphabet — one character per residue — derived from the relative positions of nearby Cα atoms. Unlike the amino-acid sequence, 3Di is a direct function of the 3D structure, so two proteins with the same fold have similar 3Di strings even at low sequence identity.

mmCIF coordinates. Structure coordinates are given as an mmCIF _atom_site loop: one row per atom with element, residue name, chain id, sequence number, and x/y/z position in Å. Only the four main-chain atoms per residue are included here; side chains are omitted to keep the record compact.

Sequence. This is the polypeptide sequence — one letter per residue, N-terminus first. Length ranges from a few dozen residues for small domains to over a thousand for large multi-domain proteins.